Protein AF-A0A242K7V3-F1 (afdb_monomer)

Secondary structure (DSSP, 8-state):
--TTSTTHHHHHHHHHHHHHHHHHHHHHHHHHHHT---SSEEEHHHHHHHSTT--HHHHHHHHHTTPPPB--SSS---EEEHHHHHHHHHHHTTT-

Mean predicted aligned error: 14.69 Å

Solvent-accessible surface area (backbone atoms only — not comparable to full-atom values): 5761 Å² total; per-residue (Å²): 136,79,89,68,66,80,56,52,61,53,51,54,51,50,52,53,50,50,55,50,50,51,52,50,49,52,53,52,49,54,51,52,62,70,50,74,60,73,78,64,55,38,44,52,81,50,45,53,72,74,38,88,94,37,47,74,64,55,49,51,52,40,40,76,74,64,51,68,77,48,67,56,97,77,63,94,57,45,27,30,44,46,70,59,52,52,52,50,46,68,72,60,60,74,79,112

pLDDT: mean 75.94, std 14.83, range [40.62, 91.69]

Sequence (96 aa):
MNENDSNVFSRWFENKLLDLVEKLFNRFMSMKEQQTTPAGFIKQKNALKFYDGIDAKTLSEYEALGLKRCEPIEGGNVFYEIAELKRFMRKYQTNK

Organism: NCBI:txid1834193

Radius of gyration: 24.88 Å; Cα contacts (8 Å, |Δi|>4): 55; chains: 1; bounding box: 34×25×81 Å

Nearest PDB structures (foldseek):
  6ama-assembly1_B  TM=6.644E-01  e=3.172E-01  Streptomyces venezuelae
  3qao-assembly1_A-2  TM=7.340E-01  e=1.235E+00  Listeria monocytogenes EGD-e
  4r4e-assembly1_A  TM=6.836E-01  e=2.127E+00  Bacillus subtilis subsp. subtilis str. 168
  4r24-assembly1_B  TM=6.322E-01  e=3.921E+00  Priestia megaterium WSH-002
  1vk8-assembly1_D  TM=4.631E-01  e=1.735E+00  Thermotoga maritima

Foldseek 3Di:
DDPPPVPPVVVVVVVVVVVVVVVVVVVVVVVVVVVPPDPFKDWPVVCCVPDPPDDPVLVVVVVVVPFDWDADPPDGTTMGGPVSVVVSCVVPVVPD

Structure (mmCIF, N/CA/C/O backbone):
data_AF-A0A242K7V3-F1
#
_entry.id   AF-A0A242K7V3-F1
#
loop_
_atom_site.group_PDB
_atom_site.id
_atom_site.type_symbol
_atom_site.label_atom_id
_atom_site.label_alt_id
_atom_site.label_comp_id
_atom_site.label_asym_id
_atom_site.label_entity_id
_atom_site.label_seq_id
_atom_site.pdbx_PDB_ins_code
_atom_site.Cartn_x
_atom_site.Cartn_y
_atom_site.Cartn_z
_atom_site.occupancy
_atom_site.B_iso_or_equiv
_atom_site.auth_seq_id
_atom_site.auth_comp_id
_atom_site.auth_asym_id
_atom_site.auth_atom_id
_atom_site.pdbx_PDB_model_num
ATOM 1 N N . MET A 1 1 ? 15.881 6.661 -67.657 1.00 40.62 1 MET A N 1
ATOM 2 C CA . MET A 1 1 ? 14.863 6.328 -66.636 1.00 40.62 1 MET A CA 1
ATOM 3 C C . MET A 1 1 ? 15.458 6.715 -65.294 1.00 40.62 1 MET A C 1
ATOM 5 O O . MET A 1 1 ? 16.576 6.305 -65.027 1.00 40.62 1 MET A O 1
ATOM 9 N N . ASN A 1 2 ? 14.805 7.623 -64.564 1.00 43.44 2 ASN A N 1
ATOM 10 C CA . ASN A 1 2 ? 15.360 8.306 -63.389 1.00 43.44 2 ASN A CA 1
ATOM 11 C C . ASN A 1 2 ? 15.265 7.419 -62.137 1.00 43.44 2 ASN A C 1
ATOM 13 O O . ASN A 1 2 ? 14.174 6.995 -61.776 1.00 43.44 2 ASN A O 1
ATOM 17 N N . GLU A 1 3 ? 16.384 7.202 -61.447 1.00 52.38 3 GLU A N 1
ATOM 18 C CA . GLU A 1 3 ? 16.514 6.425 -60.197 1.00 52.38 3 GLU A CA 1
ATOM 19 C C . GLU A 1 3 ? 15.961 7.146 -58.943 1.00 52.38 3 GLU A C 1
ATOM 21 O O . GLU A 1 3 ? 16.427 6.919 -57.829 1.00 52.38 3 GLU A O 1
ATOM 26 N N . ASN A 1 4 ? 14.976 8.038 -59.088 1.00 54.25 4 ASN A N 1
ATOM 27 C CA . ASN A 1 4 ? 14.504 8.888 -57.983 1.00 54.25 4 ASN A CA 1
ATOM 28 C C . ASN A 1 4 ? 13.209 8.410 -57.303 1.00 54.25 4 ASN A C 1
ATOM 30 O O . ASN A 1 4 ? 12.899 8.884 -56.210 1.00 54.25 4 ASN A O 1
ATOM 34 N N . ASP A 1 5 ? 12.484 7.448 -57.877 1.00 52.56 5 ASP A N 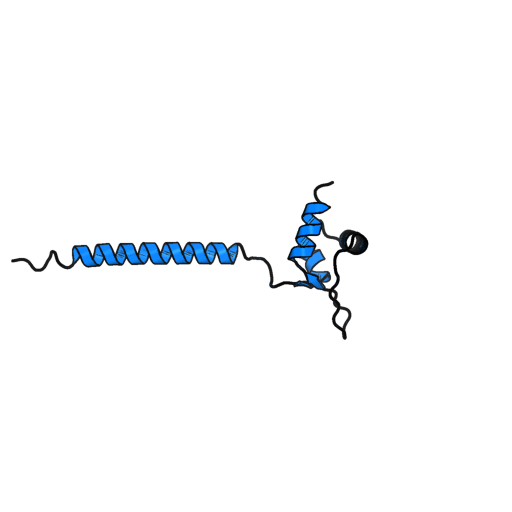1
ATOM 35 C CA . ASP A 1 5 ? 11.187 7.008 -57.334 1.00 52.56 5 ASP A CA 1
ATOM 36 C C . ASP A 1 5 ? 11.310 5.888 -56.284 1.00 52.56 5 ASP A C 1
ATOM 38 O O . ASP A 1 5 ? 10.474 5.760 -55.388 1.00 52.56 5 ASP A O 1
ATOM 42 N N . SER A 1 6 ? 12.405 5.124 -56.310 1.00 53.53 6 SER A N 1
ATOM 43 C CA . SER A 1 6 ? 12.686 4.011 -55.387 1.00 53.53 6 SER A CA 1
ATOM 44 C C . SER A 1 6 ? 13.040 4.455 -53.959 1.00 53.53 6 SER A C 1
ATOM 46 O O . SER A 1 6 ? 13.139 3.618 -53.064 1.00 53.53 6 SER A O 1
ATOM 48 N N . ASN A 1 7 ? 13.223 5.760 -53.727 1.00 60.06 7 ASN A N 1
ATOM 49 C CA . ASN A 1 7 ? 13.709 6.315 -52.458 1.00 60.06 7 ASN A CA 1
ATOM 50 C C . ASN A 1 7 ? 12.624 7.057 -51.651 1.00 60.06 7 ASN A C 1
ATOM 52 O O . ASN A 1 7 ? 12.801 7.344 -50.469 1.00 60.06 7 ASN A O 1
ATOM 56 N N . VAL A 1 8 ? 11.489 7.391 -52.276 1.00 58.84 8 VAL A N 1
ATOM 57 C CA . VAL A 1 8 ? 10.400 8.138 -51.618 1.00 58.84 8 VAL A CA 1
ATOM 58 C C . VAL A 1 8 ? 9.458 7.190 -50.882 1.00 58.84 8 VAL A C 1
ATOM 60 O O . VAL A 1 8 ? 9.074 7.468 -49.747 1.00 58.84 8 VAL A O 1
ATOM 63 N N . PHE A 1 9 ? 9.134 6.041 -51.485 1.00 59.78 9 PHE A N 1
ATOM 64 C CA . PHE A 1 9 ? 8.281 5.029 -50.858 1.00 59.78 9 PHE A CA 1
ATOM 65 C C . PHE A 1 9 ? 8.957 4.389 -49.638 1.00 59.78 9 PHE A C 1
ATOM 67 O O . PHE A 1 9 ? 8.316 4.215 -48.605 1.00 59.78 9 PHE A O 1
ATOM 74 N N . SER A 1 10 ? 10.263 4.115 -49.727 1.00 71.62 10 SER A N 1
ATOM 75 C CA . SER A 1 10 ? 11.062 3.576 -48.622 1.00 71.62 10 SER A CA 1
ATOM 76 C C . SER A 1 10 ? 11.171 4.564 -47.462 1.00 71.62 10 SER A C 1
ATOM 78 O O . SER A 1 10 ? 10.859 4.191 -46.337 1.00 71.62 10 SER A O 1
ATOM 80 N N . ARG A 1 11 ? 11.499 5.837 -47.724 1.00 75.44 11 ARG A N 1
ATOM 81 C CA . ARG A 1 11 ? 11.572 6.876 -46.680 1.00 75.44 11 ARG A CA 1
ATOM 82 C C . ARG A 1 11 ? 10.222 7.169 -46.041 1.00 75.44 11 ARG A C 1
ATOM 84 O O . ARG A 1 11 ? 10.137 7.337 -44.829 1.00 75.44 11 ARG A O 1
ATOM 91 N N . TRP A 1 12 ? 9.156 7.239 -46.837 1.00 82.31 12 TRP A N 1
ATOM 92 C CA . TRP A 1 12 ? 7.808 7.426 -46.305 1.00 82.31 12 TRP A CA 1
ATOM 93 C C . TRP A 1 12 ? 7.399 6.255 -45.405 1.00 82.31 12 TRP A C 1
ATOM 95 O O . TRP A 1 12 ? 6.873 6.473 -44.313 1.00 82.31 12 TRP A O 1
ATOM 105 N N . PHE A 1 13 ? 7.676 5.024 -45.838 1.00 79.25 13 PHE A N 1
ATOM 106 C CA . PHE A 1 13 ? 7.371 3.817 -45.078 1.00 79.25 13 PHE A CA 1
ATOM 107 C C . PHE A 1 13 ? 8.208 3.715 -43.796 1.00 79.25 13 PHE A C 1
ATOM 109 O O . PHE A 1 13 ? 7.666 3.425 -42.733 1.00 79.25 13 PHE A O 1
ATOM 116 N N . GLU A 1 14 ? 9.500 4.028 -43.870 1.00 82.50 14 GLU A N 1
ATOM 117 C CA . GLU A 1 14 ? 10.410 4.069 -42.724 1.00 82.50 14 GLU A CA 1
ATOM 118 C C . GLU A 1 14 ? 9.957 5.103 -41.688 1.00 82.50 14 GLU A C 1
ATOM 120 O O . GLU A 1 14 ? 9.808 4.773 -40.514 1.00 82.50 14 GLU A O 1
ATOM 125 N N . ASN A 1 15 ? 9.601 6.314 -42.121 1.00 86.50 15 ASN A N 1
ATOM 126 C CA . ASN A 1 15 ? 9.061 7.339 -41.226 1.00 86.50 15 ASN A CA 1
ATOM 127 C C . ASN A 1 15 ? 7.739 6.900 -40.580 1.00 86.50 15 ASN A C 1
ATOM 129 O O . ASN A 1 15 ? 7.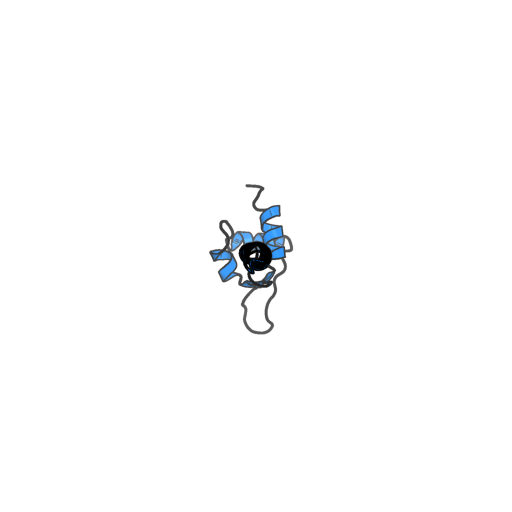516 7.141 -39.396 1.00 86.50 15 ASN A O 1
ATOM 133 N N . LYS A 1 16 ? 6.866 6.204 -41.321 1.00 86.50 16 LYS A N 1
ATOM 134 C CA . LYS A 1 16 ? 5.628 5.646 -40.756 1.00 86.50 16 LYS A CA 1
ATOM 135 C C . LYS A 1 16 ? 5.878 4.535 -39.744 1.00 86.50 16 LYS A C 1
ATOM 137 O O . LYS A 1 16 ? 5.126 4.434 -38.774 1.00 86.50 16 LYS A O 1
ATOM 142 N N . LEU A 1 17 ? 6.909 3.720 -39.950 1.00 85.94 17 LEU A N 1
ATOM 143 C CA . LEU A 1 17 ? 7.328 2.713 -38.981 1.00 85.94 17 LEU A CA 1
ATOM 144 C C . LEU A 1 17 ? 7.890 3.361 -37.716 1.00 85.94 17 LEU A C 1
ATOM 146 O O . LEU A 1 17 ? 7.495 2.965 -36.622 1.00 85.94 17 LEU A O 1
ATOM 150 N N . LEU A 1 18 ? 8.739 4.380 -37.854 1.00 90.50 18 LEU A N 1
ATOM 151 C CA . LEU A 1 18 ? 9.292 5.119 -36.719 1.00 90.50 18 LEU A CA 1
ATOM 152 C C . LEU A 1 18 ? 8.186 5.798 -35.897 1.00 90.50 18 LEU A C 1
ATOM 154 O O . LEU A 1 18 ? 8.140 5.599 -34.685 1.00 90.50 18 LEU A O 1
ATOM 158 N N . ASP A 1 19 ? 7.225 6.461 -36.548 1.00 91.69 19 ASP A N 1
ATOM 159 C CA . ASP A 1 19 ? 6.041 7.046 -35.894 1.00 91.69 19 ASP A CA 1
ATOM 160 C C . ASP A 1 19 ? 5.239 6.005 -35.093 1.00 91.69 19 ASP A C 1
ATOM 162 O O . ASP A 1 19 ? 4.722 6.280 -34.005 1.00 91.69 19 ASP A O 1
ATOM 166 N N . LEU A 1 20 ? 5.062 4.804 -35.654 1.00 89.25 20 LEU A N 1
ATOM 167 C CA . LEU A 1 20 ? 4.326 3.718 -35.007 1.00 89.25 20 LEU A CA 1
ATOM 168 C C . LEU A 1 20 ? 5.074 3.183 -33.790 1.00 89.25 20 LEU A C 1
ATOM 170 O O . LEU A 1 20 ? 4.462 2.972 -32.740 1.00 89.25 20 LEU A O 1
ATOM 174 N N . VAL A 1 21 ? 6.381 2.979 -33.931 1.00 87.94 21 VAL A N 1
ATOM 175 C CA . VAL A 1 21 ? 7.262 2.509 -32.862 1.00 87.94 21 VAL A CA 1
ATOM 176 C C . VAL A 1 21 ? 7.296 3.527 -31.726 1.00 87.94 21 VAL A C 1
ATOM 178 O O . VAL A 1 21 ? 7.099 3.150 -30.573 1.00 87.94 21 VAL A O 1
ATOM 181 N N . GLU A 1 22 ? 7.433 4.814 -32.034 1.00 89.38 22 GLU A N 1
ATOM 182 C CA . GLU A 1 22 ? 7.416 5.888 -31.042 1.00 89.38 22 GLU A CA 1
ATOM 183 C C . GLU A 1 22 ? 6.072 5.958 -30.304 1.00 89.38 22 GLU A C 1
ATOM 185 O O . GLU A 1 22 ? 6.038 6.009 -29.075 1.00 89.38 22 GLU A O 1
ATOM 190 N N . LYS A 1 23 ? 4.942 5.858 -31.015 1.00 90.50 23 LYS A N 1
ATOM 191 C CA . LYS A 1 23 ? 3.609 5.801 -30.386 1.00 90.50 23 LYS A CA 1
ATOM 192 C C . LYS A 1 23 ? 3.437 4.581 -29.489 1.00 90.50 23 LYS A C 1
ATOM 194 O O . LYS A 1 23 ? 2.840 4.697 -28.418 1.00 90.50 23 LYS A O 1
ATOM 199 N N . LEU A 1 24 ? 3.941 3.421 -29.907 1.00 85.50 24 LEU A N 1
ATOM 200 C CA . LEU A 1 24 ? 3.939 2.204 -29.097 1.00 85.50 24 LEU A CA 1
ATOM 201 C C . LEU A 1 24 ? 4.770 2.399 -27.830 1.00 85.50 24 LEU A C 1
ATOM 203 O O . LEU A 1 24 ? 4.258 2.150 -26.740 1.00 85.50 24 LEU A O 1
ATOM 207 N N . PHE A 1 25 ? 6.001 2.899 -27.951 1.00 82.31 25 PHE A N 1
ATOM 208 C CA . PHE A 1 25 ? 6.865 3.173 -26.806 1.00 82.31 25 PHE A CA 1
ATOM 209 C C . PHE A 1 25 ? 6.255 4.201 -25.859 1.00 82.31 25 PHE A C 1
ATOM 211 O O . PHE A 1 25 ? 6.183 3.933 -24.665 1.00 82.31 25 PHE A O 1
ATOM 218 N N . ASN A 1 26 ? 5.726 5.313 -26.368 1.00 80.19 26 ASN A N 1
ATOM 219 C CA . ASN A 1 26 ? 5.067 6.329 -25.548 1.00 80.19 26 ASN A CA 1
ATOM 220 C C . ASN A 1 26 ? 3.856 5.756 -24.808 1.00 80.19 26 ASN A C 1
ATOM 222 O O . ASN A 1 26 ? 3.675 6.021 -23.623 1.00 80.19 26 ASN A O 1
ATOM 226 N N . ARG A 1 27 ? 3.071 4.890 -25.459 1.00 78.44 27 ARG A N 1
ATOM 227 C CA . ARG A 1 27 ? 1.944 4.198 -24.823 1.00 78.44 27 ARG A CA 1
ATOM 228 C C . ARG A 1 27 ? 2.405 3.201 -23.753 1.00 78.44 27 ARG A C 1
ATOM 230 O O . ARG A 1 27 ? 1.778 3.094 -22.700 1.00 78.44 27 ARG A O 1
ATOM 237 N N . PHE A 1 28 ? 3.495 2.473 -23.993 1.00 73.38 28 PHE A N 1
ATOM 238 C CA . PHE A 1 28 ? 4.093 1.577 -22.999 1.00 73.38 28 PHE A CA 1
ATOM 239 C C . PHE A 1 28 ? 4.673 2.343 -21.806 1.00 73.38 28 PHE A C 1
ATOM 241 O O . PHE A 1 28 ? 4.482 1.929 -20.663 1.00 73.38 28 PHE A O 1
ATOM 248 N N . MET A 1 29 ? 5.338 3.469 -22.051 1.00 69.25 29 MET A N 1
ATOM 249 C CA . MET A 1 29 ? 5.901 4.322 -21.007 1.00 69.25 29 MET A CA 1
ATOM 250 C C . MET A 1 29 ? 4.795 4.987 -20.190 1.00 69.25 29 MET A C 1
ATOM 252 O O . MET A 1 29 ? 4.840 4.905 -18.968 1.00 69.25 29 MET A O 1
ATOM 256 N N . SER A 1 30 ? 3.726 5.485 -20.822 1.00 65.75 30 SER A N 1
ATOM 257 C CA . SER A 1 30 ? 2.562 6.012 -20.098 1.00 65.75 30 SER A CA 1
ATOM 258 C C . SER A 1 30 ? 1.868 4.943 -19.246 1.00 65.75 30 SER A C 1
ATOM 260 O O . SER A 1 30 ? 1.369 5.236 -18.164 1.00 65.75 30 SER A O 1
ATOM 262 N N . MET A 1 31 ? 1.863 3.679 -19.695 1.00 57.44 31 MET A N 1
ATOM 263 C CA . MET A 1 31 ? 1.368 2.559 -18.885 1.00 57.44 31 MET A CA 1
ATOM 264 C C . MET A 1 31 ? 2.296 2.240 -17.703 1.00 57.44 31 MET A C 1
ATOM 266 O O . MET A 1 31 ? 1.805 1.912 -16.624 1.00 57.44 31 MET A O 1
ATOM 270 N N . LYS A 1 32 ? 3.621 2.355 -17.866 1.00 54.81 32 LYS A N 1
ATOM 271 C CA . LYS A 1 32 ? 4.586 2.213 -16.761 1.00 54.81 32 LYS A CA 1
ATOM 272 C C . LYS A 1 32 ? 4.519 3.371 -15.764 1.00 54.81 32 LYS A C 1
ATOM 274 O O . LYS A 1 32 ? 4.633 3.135 -14.568 1.00 54.81 32 LYS A O 1
ATOM 279 N N . GLU A 1 33 ? 4.285 4.594 -16.223 1.00 51.91 33 GLU A N 1
ATOM 280 C CA . GLU A 1 33 ? 4.093 5.768 -15.360 1.00 51.91 33 GLU A CA 1
ATOM 281 C C . GLU A 1 33 ? 2.754 5.706 -14.603 1.00 51.91 33 GLU A C 1
ATOM 283 O O . GLU A 1 33 ? 2.674 6.078 -13.431 1.00 51.91 33 GLU A O 1
ATOM 288 N N . GLN A 1 34 ? 1.711 5.124 -15.209 1.00 53.62 34 GLN A N 1
ATOM 289 C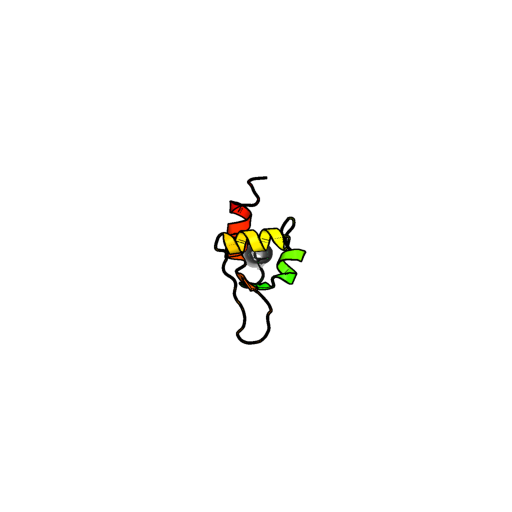 CA . GLN A 1 34 ? 0.482 4.747 -14.498 1.00 53.62 34 GLN A CA 1
ATOM 290 C C . GLN A 1 34 ? 0.694 3.581 -13.512 1.00 53.62 34 GLN A C 1
ATOM 292 O O . GLN A 1 34 ? -0.038 3.475 -12.528 1.00 53.62 34 GLN A O 1
ATOM 297 N N . GLN A 1 35 ? 1.727 2.752 -13.708 1.00 46.94 35 GLN A N 1
ATOM 298 C CA . GLN A 1 35 ? 2.227 1.780 -12.725 1.00 46.94 35 GLN A CA 1
ATOM 299 C C . GLN A 1 35 ? 3.181 2.414 -11.693 1.00 46.94 35 GLN A C 1
ATOM 301 O O . GLN A 1 35 ? 4.101 1.771 -11.195 1.00 46.94 35 GLN A O 1
ATOM 306 N N . THR A 1 36 ? 2.890 3.633 -11.237 1.00 45.72 36 THR A N 1
ATOM 307 C CA . THR A 1 36 ? 3.392 4.199 -9.966 1.00 45.72 36 THR A CA 1
ATOM 308 C C . THR A 1 36 ? 2.798 3.492 -8.733 1.00 45.72 36 THR A C 1
ATOM 310 O O . THR A 1 36 ? 2.634 4.064 -7.658 1.00 45.72 36 THR A O 1
ATOM 313 N N . THR A 1 37 ? 2.448 2.212 -8.851 1.00 49.84 37 THR A N 1
ATOM 314 C CA . THR A 1 37 ? 2.282 1.319 -7.707 1.00 49.84 37 THR A CA 1
ATOM 315 C C . THR A 1 37 ? 3.653 0.751 -7.365 1.00 49.84 37 THR A C 1
ATOM 317 O O . THR A 1 37 ? 4.194 -0.008 -8.169 1.00 49.84 37 THR A O 1
ATOM 320 N N . PRO A 1 38 ? 4.219 1.072 -6.186 1.00 52.34 38 PRO A N 1
ATOM 321 C CA . PRO A 1 38 ? 5.400 0.377 -5.699 1.00 52.34 38 PRO A CA 1
ATOM 322 C C . PRO A 1 38 ? 5.119 -1.128 -5.687 1.00 52.34 38 PRO A C 1
ATOM 324 O O . PRO A 1 38 ? 3.986 -1.549 -5.448 1.00 52.34 38 PRO A O 1
ATOM 327 N N . ALA A 1 39 ? 6.138 -1.935 -5.964 1.00 58.22 39 ALA A N 1
ATOM 328 C CA . ALA A 1 39 ? 6.036 -3.385 -5.953 1.00 58.22 39 ALA A CA 1
ATOM 329 C C . ALA A 1 39 ? 5.391 -3.890 -4.649 1.00 58.22 39 ALA A C 1
ATOM 331 O O . ALA A 1 39 ? 5.987 -3.762 -3.583 1.00 58.22 39 ALA A O 1
ATOM 332 N N . GLY A 1 40 ? 4.184 -4.458 -4.776 1.00 75.69 40 GLY A N 1
ATOM 333 C CA . GLY A 1 40 ? 3.461 -5.322 -3.833 1.00 75.69 40 GLY A CA 1
ATOM 334 C C . GLY A 1 40 ? 3.099 -4.738 -2.468 1.00 75.69 40 GLY A C 1
ATOM 335 O O . GLY A 1 40 ? 1.931 -4.743 -2.092 1.00 75.69 40 GLY A O 1
ATOM 336 N N . PHE A 1 41 ? 4.080 -4.235 -1.722 1.00 82.06 41 PHE A N 1
ATOM 337 C CA . PHE A 1 41 ? 3.984 -3.982 -0.293 1.00 82.06 41 PHE A CA 1
ATOM 338 C C . PHE A 1 41 ? 4.546 -2.617 0.101 1.00 82.06 41 PHE A C 1
ATOM 340 O O . PHE A 1 41 ? 5.539 -2.135 -0.443 1.00 82.06 41 PHE A O 1
ATOM 347 N N . ILE A 1 42 ? 3.936 -2.003 1.110 1.00 85.31 42 ILE A N 1
ATOM 348 C CA . ILE A 1 42 ? 4.382 -0.749 1.712 1.00 85.31 42 ILE A CA 1
ATOM 349 C C . ILE A 1 42 ? 4.612 -0.941 3.209 1.00 85.31 42 ILE A C 1
ATOM 351 O O . ILE A 1 42 ? 3.804 -1.555 3.899 1.00 85.31 42 ILE A O 1
ATOM 355 N N . LYS A 1 43 ? 5.718 -0.399 3.730 1.00 88.31 43 LYS A N 1
ATOM 356 C CA . LYS A 1 43 ? 5.961 -0.344 5.181 1.00 88.31 43 LYS A CA 1
ATOM 357 C C . LYS A 1 43 ? 4.940 0.581 5.839 1.00 88.31 43 LYS A C 1
ATOM 359 O O . LYS A 1 43 ? 4.699 1.663 5.311 1.00 88.31 43 LYS A O 1
ATOM 364 N N . GLN A 1 44 ? 4.449 0.241 7.027 1.00 87.69 44 GLN A N 1
ATOM 365 C CA . GLN A 1 44 ? 3.498 1.062 7.787 1.00 87.69 44 GLN A CA 1
ATOM 366 C C . GLN A 1 44 ? 3.944 2.523 7.905 1.00 87.69 44 GLN A C 1
ATOM 368 O O . GLN A 1 44 ? 3.213 3.431 7.519 1.00 87.69 44 GLN A O 1
ATOM 373 N N . LYS A 1 45 ? 5.198 2.758 8.311 1.00 85.94 45 LYS A N 1
ATOM 374 C CA . LYS A 1 45 ? 5.774 4.111 8.413 1.00 85.94 45 LYS A CA 1
ATOM 375 C C . LYS A 1 45 ? 5.765 4.902 7.098 1.00 85.94 45 LYS A C 1
ATOM 377 O O . LYS A 1 45 ? 5.757 6.126 7.123 1.00 85.94 45 LYS A O 1
ATOM 382 N N . ASN A 1 46 ? 5.811 4.208 5.960 1.00 84.12 46 ASN A N 1
ATOM 383 C CA . ASN A 1 46 ? 5.769 4.827 4.641 1.00 84.12 46 ASN A CA 1
ATOM 384 C C . ASN A 1 46 ? 4.320 5.055 4.197 1.00 84.12 46 ASN A C 1
ATOM 386 O O . ASN A 1 46 ? 4.050 6.074 3.578 1.00 84.12 46 ASN A O 1
ATOM 390 N N . ALA A 1 47 ? 3.387 4.163 4.550 1.00 84.69 47 ALA A N 1
ATOM 391 C CA . ALA A 1 47 ? 1.962 4.348 4.275 1.00 84.69 47 ALA A CA 1
ATOM 392 C C . ALA A 1 47 ? 1.417 5.624 4.934 1.00 84.69 47 ALA A C 1
ATOM 394 O O . ALA A 1 47 ? 0.724 6.388 4.273 1.00 84.69 47 ALA A O 1
ATOM 395 N N . LEU A 1 48 ? 1.841 5.901 6.172 1.00 84.38 48 LEU A N 1
ATOM 396 C CA . LEU A 1 48 ? 1.515 7.129 6.912 1.00 84.38 48 LEU A CA 1
ATOM 397 C C . LEU A 1 48 ? 2.027 8.420 6.251 1.00 84.38 48 LEU A C 1
ATOM 399 O O . LEU A 1 48 ? 1.526 9.498 6.538 1.00 84.38 48 LEU A O 1
ATOM 403 N N . LYS A 1 49 ? 3.073 8.329 5.421 1.00 83.44 49 LYS A N 1
ATOM 404 C CA . LYS A 1 49 ? 3.668 9.485 4.730 1.00 83.44 49 LYS A CA 1
ATO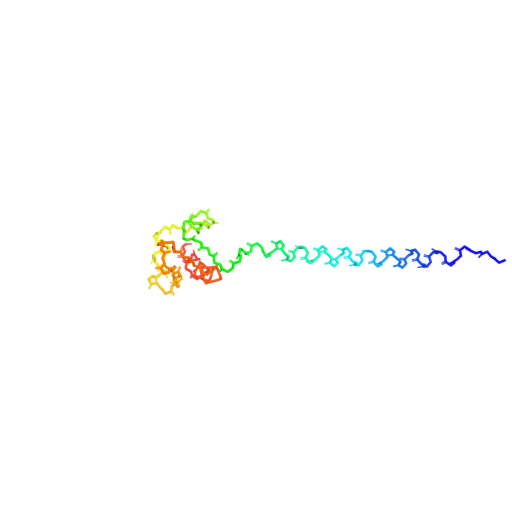M 405 C C . LYS A 1 49 ? 3.169 9.646 3.300 1.00 83.44 49 LYS A C 1
ATOM 407 O O . LYS A 1 49 ? 3.214 10.744 2.768 1.00 83.44 49 LYS A O 1
ATOM 412 N N . PHE A 1 50 ? 2.813 8.537 2.658 1.00 79.75 50 PHE A N 1
ATOM 413 C CA . PHE A 1 50 ? 2.538 8.491 1.225 1.00 79.75 50 PHE A CA 1
ATOM 414 C C . PHE A 1 50 ? 1.058 8.703 0.897 1.00 79.75 50 PHE A C 1
ATOM 416 O O . PHE A 1 50 ? 0.742 9.152 -0.199 1.00 79.75 50 PHE A O 1
ATOM 423 N N . TYR A 1 51 ? 0.154 8.360 1.817 1.00 81.06 51 TYR A N 1
ATOM 424 C CA . TYR A 1 51 ? -1.283 8.481 1.602 1.00 81.06 51 TYR A CA 1
ATOM 425 C C . TYR A 1 51 ? -1.878 9.574 2.484 1.00 81.06 51 TYR A C 1
ATOM 427 O O . TYR A 1 51 ? -1.868 9.466 3.711 1.00 81.06 51 TYR A O 1
ATOM 435 N N . ASP A 1 52 ? -2.462 10.588 1.848 1.00 75.94 52 ASP A N 1
ATOM 436 C CA . ASP A 1 52 ? -3.235 11.609 2.547 1.00 75.94 52 ASP A CA 1
ATOM 437 C C . ASP A 1 52 ? -4.456 10.979 3.236 1.00 75.94 52 ASP A C 1
ATOM 439 O O . ASP A 1 52 ? -5.154 10.120 2.685 1.00 75.94 52 ASP A O 1
ATOM 443 N N . GLY A 1 53 ? -4.697 11.378 4.487 1.00 73.31 53 GLY A N 1
ATOM 444 C CA . GLY A 1 53 ? -5.797 10.855 5.299 1.00 73.31 53 GLY A CA 1
ATOM 445 C C . GLY A 1 53 ? -5.593 9.432 5.835 1.00 73.31 53 GLY A C 1
ATOM 446 O O . GLY A 1 53 ? -6.557 8.849 6.330 1.00 73.31 53 GLY A O 1
ATOM 447 N N . ILE A 1 54 ? -4.383 8.864 5.740 1.00 83.19 54 ILE A N 1
ATOM 448 C CA . ILE A 1 54 ? -3.996 7.661 6.488 1.00 83.19 54 ILE A CA 1
ATOM 449 C C . ILE A 1 54 ? -3.110 8.065 7.665 1.00 83.19 54 ILE A C 1
ATOM 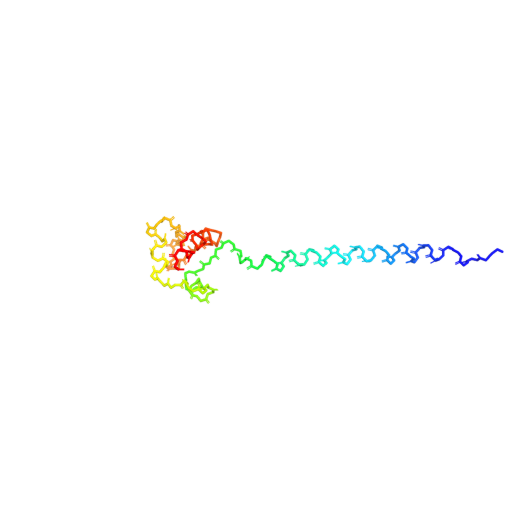451 O O . ILE A 1 54 ? -1.924 8.346 7.506 1.00 83.19 54 ILE A O 1
ATOM 455 N N . ASP A 1 55 ? -3.680 8.024 8.866 1.00 86.50 55 ASP A N 1
ATOM 456 C CA . ASP A 1 55 ? -2.942 8.104 10.123 1.00 86.50 55 ASP A CA 1
ATOM 457 C C . ASP A 1 55 ? -2.852 6.725 10.808 1.00 86.50 55 ASP A C 1
ATOM 459 O O . ASP A 1 55 ? -3.413 5.722 10.353 1.00 86.50 55 ASP A O 1
ATOM 463 N N . ALA A 1 56 ? -2.103 6.653 11.912 1.00 86.06 56 ALA A N 1
ATOM 464 C CA . ALA A 1 56 ? -1.908 5.399 12.643 1.00 86.06 56 ALA A CA 1
ATOM 465 C C . ALA A 1 56 ? -3.232 4.832 13.179 1.00 86.06 56 ALA A C 1
ATOM 467 O O . ALA A 1 56 ? -3.405 3.614 13.239 1.00 86.06 56 ALA A O 1
ATOM 468 N N . LYS A 1 57 ? -4.177 5.715 13.520 1.00 88.44 57 LYS A N 1
ATOM 469 C CA . LYS A 1 57 ? -5.508 5.338 13.987 1.00 88.44 57 LYS A CA 1
ATOM 470 C C . LYS A 1 57 ? -6.320 4.687 12.868 1.00 88.44 57 LYS A C 1
ATOM 472 O O . LYS A 1 57 ? -6.844 3.599 13.065 1.00 88.44 57 LYS A O 1
ATOM 477 N N . THR A 1 58 ? -6.338 5.290 11.684 1.00 87.88 58 THR A N 1
ATOM 478 C CA . THR A 1 58 ? -7.020 4.773 10.490 1.00 87.88 58 THR A CA 1
ATOM 479 C C . THR A 1 58 ? -6.464 3.407 10.089 1.00 87.88 58 THR A C 1
ATOM 481 O O . THR A 1 58 ? -7.228 2.497 9.782 1.00 87.88 58 THR A O 1
ATOM 484 N N . LEU A 1 59 ? -5.139 3.214 10.142 1.00 88.56 59 LEU A N 1
ATOM 485 C CA . LEU A 1 59 ? -4.551 1.892 9.894 1.00 88.56 59 LEU A CA 1
ATOM 486 C C . LEU A 1 59 ? -4.983 0.865 10.941 1.00 88.56 59 LEU A C 1
ATOM 488 O O . LEU A 1 59 ? -5.335 -0.250 10.570 1.00 88.56 59 LEU A O 1
ATOM 492 N N . SER A 1 60 ? -5.004 1.235 12.222 1.00 88.81 60 SER A N 1
ATOM 493 C CA . SER A 1 60 ? -5.476 0.343 13.286 1.00 88.81 60 SER A CA 1
ATOM 494 C C . SER A 1 60 ? -6.955 -0.027 13.115 1.00 88.81 60 SER A C 1
ATOM 496 O O . SER A 1 60 ? -7.326 -1.181 13.318 1.00 88.81 60 SER A O 1
ATOM 498 N N . GLU A 1 61 ? -7.791 0.916 12.678 1.00 89.94 61 GLU A N 1
ATOM 499 C CA . GLU A 1 61 ? -9.193 0.657 12.336 1.00 89.94 61 GLU A CA 1
ATOM 500 C C . GLU A 1 61 ? -9.306 -0.302 11.144 1.00 89.94 61 GLU A C 1
ATOM 502 O O . GLU A 1 61 ? -10.083 -1.254 11.186 1.00 89.94 61 GLU A O 1
ATOM 507 N N . TYR A 1 62 ? -8.497 -0.119 10.098 1.00 91.69 62 TYR A N 1
ATOM 508 C CA . T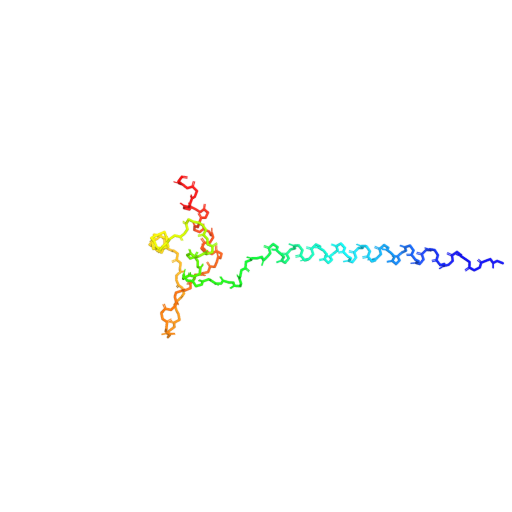YR A 1 62 ? -8.481 -1.035 8.957 1.00 91.69 62 TYR A CA 1
ATOM 509 C C . TYR A 1 62 ? -8.029 -2.441 9.344 1.00 91.69 62 TYR A C 1
ATOM 511 O O . TYR A 1 62 ? -8.618 -3.412 8.875 1.00 91.69 62 TYR A O 1
ATOM 519 N N . GLU A 1 63 ? -7.031 -2.565 10.217 1.00 90.06 63 GLU A N 1
ATOM 520 C CA . GLU A 1 63 ? -6.584 -3.850 10.766 1.00 90.06 63 GLU A CA 1
ATOM 521 C C . GLU A 1 63 ? -7.701 -4.547 11.547 1.00 90.06 63 GLU A C 1
ATOM 523 O O . GLU A 1 63 ? -7.966 -5.725 11.313 1.00 90.06 63 GLU A O 1
ATOM 528 N N . ALA A 1 64 ? -8.423 -3.813 12.400 1.00 88.94 64 ALA A N 1
ATOM 529 C CA . ALA A 1 64 ? -9.584 -4.339 13.119 1.00 88.94 64 ALA A CA 1
ATOM 530 C C . ALA A 1 64 ? -10.715 -4.783 12.171 1.00 88.94 64 ALA A C 1
ATOM 532 O O . ALA A 1 64 ? -11.455 -5.719 12.469 1.00 88.94 64 ALA A O 1
ATOM 533 N N . LEU A 1 65 ? -10.826 -4.140 11.005 1.00 88.50 65 LEU A N 1
ATOM 534 C CA . LEU A 1 65 ? -11.771 -4.482 9.939 1.00 88.50 65 LEU A CA 1
ATOM 535 C C . LEU A 1 65 ? -11.258 -5.582 8.988 1.00 88.50 65 LEU A C 1
ATOM 537 O O . LEU A 1 65 ? -11.963 -5.946 8.043 1.00 88.50 65 LEU A O 1
ATOM 541 N N . GLY A 1 66 ? -10.060 -6.124 9.228 1.00 90.00 66 GLY A N 1
ATOM 542 C CA . GLY A 1 66 ? -9.514 -7.276 8.512 1.00 90.00 66 GLY A CA 1
ATOM 543 C C . GLY A 1 66 ? -8.461 -6.967 7.445 1.00 90.00 66 GLY A C 1
ATOM 544 O O . GLY A 1 66 ? -8.221 -7.814 6.585 1.00 90.00 66 GLY A O 1
ATOM 545 N N . LEU A 1 67 ? -7.838 -5.784 7.458 1.00 89.94 67 LEU A N 1
ATOM 546 C CA . LEU A 1 67 ? -6.648 -5.505 6.645 1.00 89.94 67 LEU A CA 1
ATOM 547 C C . LEU A 1 67 ? -5.494 -6.406 7.101 1.00 89.94 67 LEU A C 1
ATOM 549 O O . LEU A 1 67 ? -5.149 -6.425 8.284 1.00 89.94 67 LEU A O 1
ATOM 553 N N . LYS A 1 68 ? -4.871 -7.142 6.173 1.00 86.31 68 LYS A N 1
ATOM 554 C CA . LYS A 1 68 ? -3.795 -8.069 6.528 1.00 86.31 68 LYS A CA 1
ATOM 555 C C . LYS A 1 68 ? -2.479 -7.334 6.751 1.00 86.31 68 LYS A C 1
ATOM 557 O O . LYS A 1 68 ? -2.045 -6.520 5.935 1.00 86.31 68 LYS A O 1
ATOM 562 N N . ARG A 1 69 ? -1.817 -7.697 7.848 1.00 86.38 69 ARG A N 1
ATOM 563 C CA . ARG A 1 69 ? -0.443 -7.306 8.165 1.00 86.38 69 ARG A CA 1
ATOM 564 C C . ARG A 1 69 ? 0.506 -8.411 7.726 1.00 86.38 69 ARG A C 1
ATOM 566 O O . ARG A 1 69 ? 0.280 -9.582 8.021 1.00 86.38 69 ARG A O 1
ATOM 573 N N . CYS A 1 70 ? 1.588 -8.027 7.067 1.00 82.62 70 CYS A N 1
ATOM 574 C CA . CYS A 1 70 ? 2.731 -8.893 6.824 1.00 82.62 70 CYS A CA 1
ATOM 575 C C . CYS A 1 70 ? 3.867 -8.456 7.749 1.00 82.62 70 CYS A C 1
ATOM 577 O O . CYS A 1 70 ? 4.413 -7.361 7.598 1.00 82.62 70 CYS A O 1
ATOM 579 N N . GLU A 1 71 ? 4.212 -9.310 8.708 1.00 78.19 71 GLU A N 1
ATOM 580 C CA . GLU A 1 71 ? 5.303 -9.081 9.656 1.00 78.19 71 GLU A CA 1
ATOM 581 C C . GLU A 1 71 ? 6.454 -10.049 9.342 1.00 78.19 71 GLU A C 1
ATOM 583 O O . GLU A 1 71 ? 6.212 -11.252 9.214 1.00 78.19 71 GLU A O 1
ATOM 588 N N . PRO A 1 72 ? 7.700 -9.569 9.167 1.00 66.19 72 PRO A N 1
ATOM 589 C CA . PRO A 1 72 ? 8.854 -10.448 9.093 1.00 66.19 72 PRO A CA 1
ATOM 590 C C . PRO A 1 72 ? 9.063 -11.154 10.434 1.00 66.19 72 PRO A C 1
ATOM 592 O O . PRO A 1 72 ? 8.835 -10.575 11.494 1.00 66.19 72 PRO A O 1
ATOM 595 N N . ILE A 1 73 ? 9.569 -12.386 10.365 1.00 58.78 73 ILE A N 1
ATOM 596 C CA . ILE A 1 73 ? 9.861 -13.240 11.528 1.00 58.78 73 ILE A CA 1
ATOM 597 C C . ILE A 1 73 ? 10.886 -12.572 12.466 1.00 58.78 73 ILE A C 1
ATOM 599 O O . ILE A 1 73 ? 10.826 -12.757 13.678 1.00 58.78 73 ILE A O 1
ATOM 603 N N . GLU A 1 74 ? 11.777 -11.735 11.924 1.00 51.16 74 GLU A N 1
ATOM 604 C CA . GLU A 1 74 ? 12.772 -10.982 12.687 1.00 51.16 74 GLU A CA 1
ATOM 605 C C . GLU A 1 74 ? 12.733 -9.492 12.319 1.00 51.16 74 GLU A C 1
ATOM 607 O O . GLU A 1 74 ? 13.111 -9.075 11.223 1.00 51.16 74 GLU A O 1
ATOM 612 N N . GLY A 1 75 ? 12.278 -8.670 13.266 1.00 57.44 75 GLY A N 1
ATOM 613 C CA . GLY A 1 75 ? 12.292 -7.212 13.168 1.00 57.44 75 GLY A CA 1
ATOM 614 C C . GLY A 1 75 ? 10.925 -6.634 12.819 1.00 57.44 75 GLY A C 1
ATOM 615 O O . GLY A 1 75 ? 10.480 -6.724 11.678 1.00 57.44 75 GLY A O 1
ATOM 616 N N . GLY A 1 76 ? 10.307 -5.981 13.812 1.00 69.25 76 GLY A N 1
ATOM 617 C CA . GLY A 1 76 ? 8.931 -5.456 13.848 1.00 69.25 76 GLY A CA 1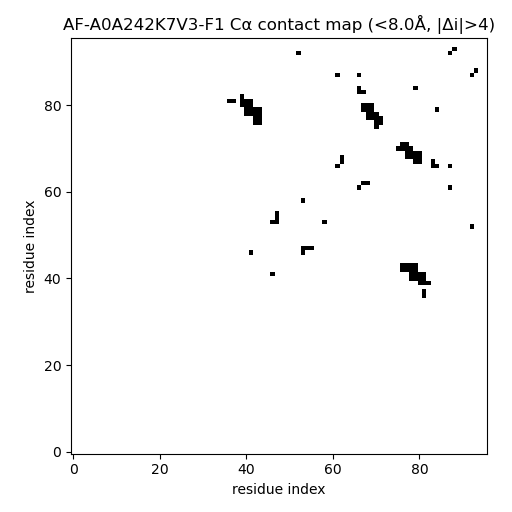
ATOM 618 C C . GLY A 1 76 ? 8.570 -4.350 12.847 1.00 69.25 76 GLY A C 1
ATOM 619 O O . GLY A 1 76 ? 7.860 -3.406 13.178 1.00 69.25 76 GLY A O 1
ATOM 620 N N . ASN A 1 77 ? 9.060 -4.436 11.614 1.00 79.00 77 ASN A N 1
ATOM 621 C CA . ASN A 1 77 ? 8.580 -3.637 10.503 1.00 79.00 77 ASN A CA 1
ATOM 622 C C . ASN A 1 77 ? 7.290 -4.263 9.971 1.00 79.00 77 ASN A C 1
ATOM 624 O O . ASN A 1 77 ? 7.326 -5.332 9.377 1.00 79.00 77 ASN A O 1
ATOM 628 N N . VAL A 1 78 ? 6.169 -3.568 10.128 1.00 86.19 78 VAL A N 1
ATOM 629 C CA . VAL A 1 78 ? 4.885 -3.988 9.558 1.00 86.19 78 VAL A CA 1
ATOM 630 C C . VAL A 1 78 ? 4.807 -3.563 8.095 1.00 86.19 78 VAL A C 1
ATOM 632 O O . VAL A 1 78 ? 5.126 -2.416 7.751 1.00 86.19 78 VAL A O 1
ATOM 635 N N . PHE A 1 79 ? 4.368 -4.478 7.237 1.00 87.56 79 PHE A N 1
ATOM 636 C CA . PHE A 1 79 ? 4.099 -4.231 5.826 1.00 87.56 79 PHE A CA 1
ATOM 637 C C . PHE A 1 79 ? 2.632 -4.511 5.503 1.00 87.56 79 PHE A C 1
ATOM 639 O O . PHE A 1 79 ? 2.017 -5.400 6.087 1.00 87.56 79 PHE A O 1
ATOM 646 N N . TYR A 1 80 ? 2.100 -3.787 4.524 1.00 89.00 80 TYR A N 1
ATOM 647 C CA . TYR A 1 80 ? 0.769 -4.016 3.967 1.00 89.00 80 TYR A CA 1
ATOM 648 C C . TYR A 1 80 ? 0.864 -4.214 2.468 1.00 89.00 80 TYR A C 1
ATOM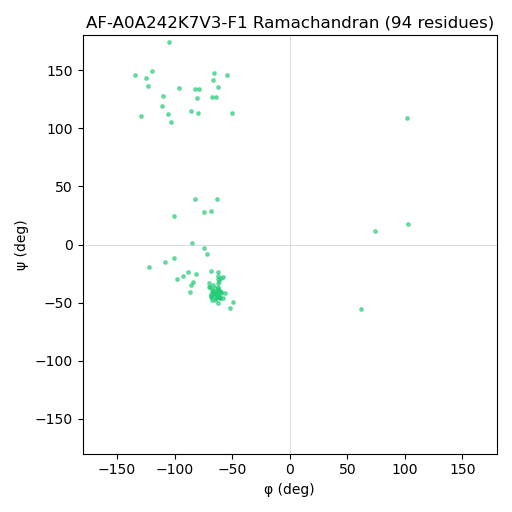 650 O O . TYR A 1 80 ? 1.644 -3.521 1.810 1.00 89.00 80 TYR A O 1
ATOM 658 N N . GLU A 1 81 ? 0.043 -5.103 1.918 1.00 88.00 81 GLU A N 1
ATOM 659 C CA . GLU A 1 81 ? -0.128 -5.187 0.473 1.00 8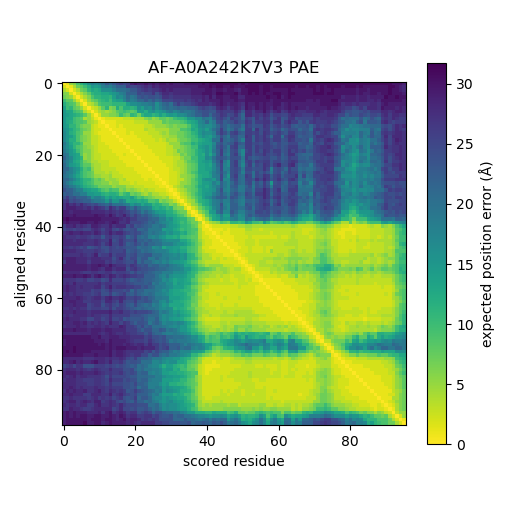8.00 81 GLU A CA 1
ATOM 660 C C . GLU A 1 81 ? -0.820 -3.913 -0.030 1.00 88.00 81 GLU A C 1
ATOM 662 O O . GLU A 1 81 ? -1.879 -3.513 0.456 1.00 88.00 81 GLU A O 1
ATOM 667 N N . ILE A 1 82 ? -0.227 -3.251 -1.019 1.00 86.12 82 ILE A N 1
ATOM 668 C CA . ILE A 1 82 ? -0.705 -1.954 -1.510 1.00 86.12 82 ILE A CA 1
ATOM 669 C C . ILE A 1 82 ? -2.086 -2.081 -2.157 1.00 86.12 82 ILE A C 1
ATOM 671 O O . ILE A 1 82 ? -2.918 -1.187 -1.999 1.00 86.12 82 ILE A O 1
ATOM 675 N N . ALA A 1 83 ? -2.346 -3.177 -2.874 1.00 84.94 83 ALA A N 1
ATOM 676 C CA . ALA A 1 83 ? -3.646 -3.433 -3.486 1.00 84.94 83 ALA A CA 1
ATOM 677 C C . ALA A 1 83 ? -4.746 -3.567 -2.423 1.00 84.94 83 ALA A C 1
ATOM 679 O O . ALA A 1 83 ? -5.818 -2.968 -2.554 1.00 84.94 83 ALA A O 1
ATOM 680 N N . GLU A 1 84 ? -4.461 -4.294 -1.342 1.00 87.00 84 GLU A N 1
ATOM 681 C CA . GLU A 1 84 ? -5.402 -4.470 -0.244 1.00 87.00 84 GLU A CA 1
ATOM 682 C C . GLU A 1 84 ? -5.616 -3.165 0.529 1.00 87.00 84 GLU A C 1
ATOM 684 O O . GLU A 1 84 ? -6.762 -2.767 0.747 1.00 87.00 84 GLU A O 1
ATOM 689 N N . LEU A 1 85 ? -4.542 -2.439 0.846 1.00 88.06 85 LEU A N 1
ATOM 690 C CA . LEU A 1 85 ? -4.628 -1.138 1.505 1.00 88.06 85 LEU A CA 1
ATOM 691 C C . LEU A 1 85 ? -5.473 -0.152 0.683 1.00 88.06 85 LEU A C 1
ATOM 693 O O . LEU A 1 85 ? -6.393 0.464 1.216 1.00 88.06 85 LEU A O 1
ATOM 697 N N . LYS A 1 86 ? -5.247 -0.063 -0.635 1.00 86.75 86 LYS A N 1
ATOM 698 C CA . LYS A 1 86 ? -6.053 0.776 -1.539 1.00 86.75 86 LYS A CA 1
ATOM 699 C C . LYS A 1 86 ? -7.519 0.341 -1.594 1.00 86.75 86 LYS A C 1
ATOM 701 O O . LYS A 1 86 ? -8.398 1.198 -1.694 1.00 86.75 86 LYS A O 1
ATOM 706 N N . ARG A 1 87 ? -7.811 -0.964 -1.527 1.00 87.62 87 ARG A N 1
ATOM 707 C CA . ARG A 1 87 ? -9.191 -1.475 -1.439 1.00 87.62 87 ARG A CA 1
ATOM 708 C C . ARG A 1 87 ? -9.872 -0.983 -0.161 1.00 87.62 87 ARG A C 1
ATOM 710 O O . ARG A 1 87 ? -11.013 -0.534 -0.232 1.00 87.62 87 ARG A O 1
ATOM 717 N N . PHE A 1 88 ? -9.180 -1.040 0.976 1.00 90.06 88 PHE A N 1
ATOM 718 C CA . PHE A 1 88 ? -9.693 -0.534 2.252 1.00 90.06 88 PHE A CA 1
ATOM 719 C C . PHE A 1 88 ? -9.905 0.980 2.220 1.00 90.06 88 PHE A C 1
ATOM 721 O O . PHE A 1 88 ? -10.995 1.434 2.558 1.00 90.06 88 PHE A O 1
ATOM 728 N N . MET A 1 89 ? -8.938 1.745 1.706 1.00 86.62 89 MET A N 1
ATOM 729 C CA . MET A 1 89 ? -9.085 3.190 1.501 1.00 86.62 89 MET A CA 1
ATOM 730 C C . MET A 1 89 ? -10.356 3.519 0.717 1.00 86.62 89 MET A C 1
ATOM 732 O O . MET A 1 89 ? -11.214 4.239 1.206 1.00 86.62 89 MET A O 1
ATOM 736 N N . ARG A 1 90 ? -10.554 2.923 -0.464 1.00 85.06 90 ARG A N 1
ATOM 737 C CA . ARG A 1 90 ? -11.750 3.191 -1.285 1.00 85.06 90 ARG A CA 1
ATOM 738 C C . ARG A 1 90 ? -13.064 2.795 -0.619 1.00 85.06 90 ARG A C 1
ATOM 740 O O . ARG A 1 90 ? -14.098 3.343 -0.980 1.00 85.06 90 ARG A O 1
ATOM 747 N N . LYS A 1 91 ? -13.038 1.808 0.276 1.00 85.06 91 LYS A N 1
ATOM 748 C CA . LYS A 1 91 ? -14.232 1.295 0.951 1.00 85.06 91 LYS A CA 1
ATOM 749 C C . LYS A 1 91 ? -14.613 2.129 2.176 1.00 85.06 91 LYS A C 1
ATOM 751 O O . LYS A 1 91 ? -15.796 2.207 2.490 1.00 85.06 91 LYS A O 1
ATOM 756 N N . TYR A 1 92 ? -13.633 2.712 2.867 1.00 80.12 92 TYR A N 1
ATOM 757 C CA . TYR A 1 92 ? -13.833 3.313 4.187 1.00 80.12 92 TYR A CA 1
ATOM 758 C C . TYR A 1 92 ? -13.464 4.807 4.279 1.00 80.12 92 TYR A C 1
ATOM 760 O O . TYR A 1 92 ? -13.980 5.474 5.170 1.00 80.12 92 TYR A O 1
ATOM 768 N N . GLN A 1 93 ? -12.661 5.376 3.366 1.00 69.81 93 GLN A N 1
ATOM 769 C CA . GLN A 1 93 ? -12.393 6.830 3.334 1.00 69.81 93 GLN A CA 1
ATOM 770 C C . GLN A 1 93 ? -13.496 7.648 2.649 1.00 69.81 93 GLN A C 1
ATOM 772 O O . GLN A 1 93 ? -13.649 8.819 2.967 1.00 69.81 93 GLN A O 1
ATOM 777 N N . THR A 1 94 ? -14.277 7.071 1.734 1.00 56.81 94 THR A N 1
ATOM 778 C CA . THR A 1 94 ? -15.370 7.762 1.014 1.00 56.81 94 THR A CA 1
ATOM 779 C C . THR A 1 94 ? -16.624 8.011 1.858 1.00 56.81 94 THR A C 1
ATOM 781 O O . THR A 1 94 ? -17.555 8.639 1.369 1.00 56.81 94 THR A O 1
ATOM 784 N N . ASN A 1 95 ? -16.655 7.546 3.111 1.00 46.53 95 ASN A N 1
ATOM 785 C CA . ASN A 1 95 ? -17.775 7.725 4.044 1.00 46.53 95 ASN A CA 1
ATOM 786 C C . ASN A 1 95 ? -17.542 8.848 5.078 1.00 46.53 95 ASN A C 1
ATOM 788 O O . ASN A 1 95 ? -18.123 8.807 6.163 1.00 46.53 95 ASN A O 1
ATOM 792 N N . LYS A 1 96 ? -16.696 9.834 4.767 1.00 43.34 96 LYS A N 1
ATOM 793 C CA . LYS A 1 96 ? -16.571 11.080 5.536 1.00 43.34 96 LYS A CA 1
ATOM 794 C C . LYS A 1 96 ? -16.978 12.278 4.699 1.00 43.34 96 LYS A C 1
ATOM 796 O O . LYS A 1 96 ? -16.566 12.322 3.520 1.00 43.34 96 LYS A O 1
#